Protein AF-A0A1B2YR31-F1 (afdb_monomer)

Foldseek 3Di:
DQLLVQDDLVLCQVLCLVCLVLLCQWDAAPQGDIQHRLDVHSPDHSVNHDSVSSVSLVVVVVVLVCLDVCVVVPDDGGHHDPDPVSVVSCVSSVVVVVSSVCRSVVVD

pLDDT: mean 85.58, std 11.83, range [52.81, 96.81]

Secondary structure (DSSP, 8-state):
-HHHHH--GGGGHHHHHTTHHHHTS-EE-TTB-EE--SSS-TT--GGG--HHHHHHHHHHHHHHHHHHHHTTTT-SS-B--S-HHHHHHHHHHHHHHHHHHHHHHH--

Mean predicted aligned error: 5.58 Å

Solvent-accessible surface area (backbone atoms only — not comparable to full-atom values): 6393 Å² total; per-residue (Å²): 109,73,64,77,76,70,54,54,72,78,76,47,42,67,60,48,62,78,38,30,73,63,39,31,35,72,44,79,34,56,54,69,31,70,44,77,46,80,36,94,40,74,80,62,54,73,89,75,61,53,79,65,48,59,55,51,53,52,51,49,53,52,49,53,51,49,23,54,54,38,65,78,66,79,66,81,90,43,25,54,49,100,39,75,68,36,58,59,66,45,46,68,57,50,52,48,50,50,50,53,49,52,45,60,67,68,81,101

Structure (mmCIF, N/CA/C/O backbone):
data_AF-A0A1B2YR31-F1
#
_entry.id   AF-A0A1B2YR31-F1
#
loop_
_atom_site.group_PDB
_atom_site.id
_atom_site.type_symbol
_atom_site.label_atom_id
_atom_site.label_alt_id
_atom_site.label_comp_id
_atom_site.label_asym_id
_atom_site.label_entity_id
_atom_site.label_seq_id
_atom_site.pdbx_PDB_ins_code
_atom_site.Cartn_x
_atom_site.Cartn_y
_atom_site.Cartn_z
_atom_site.occupancy
_atom_site.B_iso_or_equiv
_atom_site.auth_seq_id
_atom_site.auth_comp_id
_atom_site.auth_asym_id
_atom_site.auth_atom_id
_atom_site.pdbx_PDB_model_num
ATOM 1 N N . M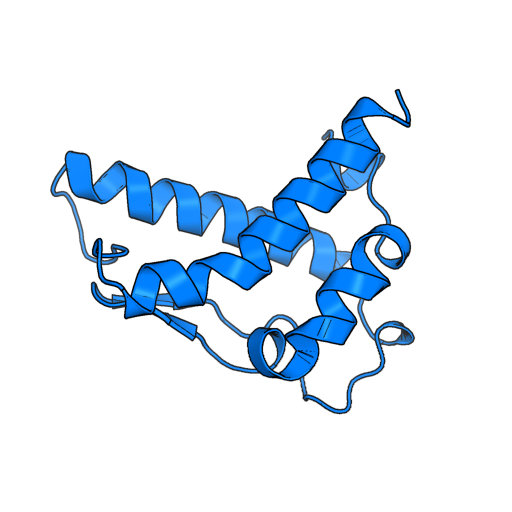ET A 1 1 ? -5.824 18.293 4.730 1.00 59.00 1 MET A N 1
ATOM 2 C CA . MET A 1 1 ? -7.166 18.870 4.675 1.00 59.00 1 MET A CA 1
ATOM 3 C C . MET A 1 1 ? -8.143 17.773 4.297 1.00 59.00 1 MET A C 1
ATOM 5 O O . MET A 1 1 ? -8.337 16.948 5.169 1.00 59.00 1 MET A O 1
ATOM 9 N N . LEU A 1 2 ? -8.550 17.557 3.041 1.00 68.00 2 LEU A N 1
ATOM 10 C CA . LEU A 1 2 ? -9.668 16.637 2.718 1.00 68.00 2 LEU A CA 1
ATOM 11 C C . LEU A 1 2 ? -9.599 15.192 3.272 1.00 68.00 2 LEU A C 1
ATOM 13 O O . LEU A 1 2 ? -10.5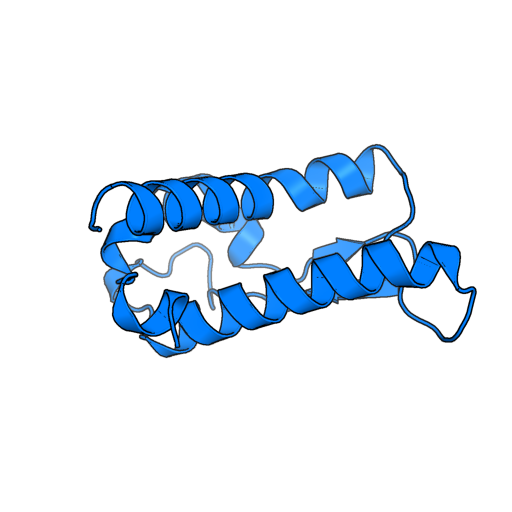56 14.732 3.876 1.00 68.00 2 LEU A O 1
ATOM 17 N N . ILE A 1 3 ? -8.492 14.459 3.101 1.00 75.25 3 ILE A N 1
ATOM 18 C CA . ILE A 1 3 ? -8.455 13.035 3.510 1.00 75.25 3 ILE A CA 1
ATOM 19 C C . ILE A 1 3 ? -8.582 12.872 5.033 1.00 75.25 3 ILE A C 1
ATOM 21 O O . ILE A 1 3 ? -9.371 12.060 5.490 1.00 75.25 3 ILE A O 1
ATOM 25 N N . ASN A 1 4 ? -7.854 13.662 5.826 1.00 77.56 4 ASN A N 1
ATOM 26 C CA . ASN A 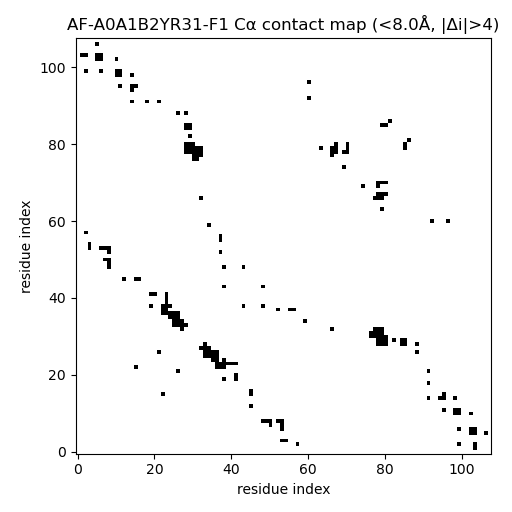1 4 ? -7.863 13.522 7.289 1.00 77.56 4 ASN A CA 1
ATOM 27 C C . ASN A 1 4 ? -9.172 14.017 7.930 1.00 77.56 4 ASN A C 1
ATOM 29 O O . ASN A 1 4 ? -9.448 13.682 9.073 1.00 77.56 4 ASN A O 1
ATOM 33 N N . GLU A 1 5 ? -9.937 14.849 7.222 1.00 79.81 5 GLU A N 1
ATOM 34 C CA . GLU A 1 5 ? -11.212 15.400 7.700 1.00 79.81 5 GLU A CA 1
ATOM 35 C C . GLU A 1 5 ? -12.391 14.461 7.411 1.00 79.81 5 GLU A C 1
ATOM 37 O O . GLU A 1 5 ? -13.341 14.420 8.190 1.00 79.81 5 GLU A O 1
ATOM 42 N N . HIS A 1 6 ? -12.325 13.698 6.315 1.00 83.62 6 HIS A N 1
ATOM 43 C CA . HIS A 1 6 ? -13.443 12.881 5.829 1.00 83.62 6 HIS A CA 1
ATOM 44 C C . HIS A 1 6 ? -13.232 11.371 5.958 1.00 83.62 6 HIS A C 1
ATOM 46 O O . HIS A 1 6 ? -14.202 10.624 5.897 1.00 83.62 6 HIS A O 1
ATOM 52 N N . ILE A 1 7 ? -11.995 10.901 6.126 1.00 89.56 7 ILE A N 1
ATOM 53 C CA . ILE A 1 7 ? -11.691 9.471 6.207 1.00 89.56 7 ILE A CA 1
ATOM 54 C C . ILE A 1 7 ? -11.352 9.104 7.641 1.00 89.56 7 ILE A C 1
ATOM 56 O O . ILE A 1 7 ? -10.425 9.659 8.232 1.00 89.56 7 ILE A O 1
ATOM 60 N N . LYS A 1 8 ? -12.065 8.115 8.176 1.00 88.69 8 LYS A N 1
ATOM 61 C CA . LYS A 1 8 ? -11.703 7.440 9.419 1.00 88.69 8 LYS A CA 1
ATOM 62 C C . LYS A 1 8 ? -11.086 6.088 9.097 1.00 88.69 8 LYS A C 1
ATOM 64 O O . LYS A 1 8 ? -11.307 5.505 8.041 1.00 88.69 8 LYS A O 1
ATOM 69 N N . LEU A 1 9 ? -10.335 5.547 10.047 1.00 88.12 9 LEU A N 1
ATOM 70 C CA . LEU A 1 9 ? -9.666 4.258 9.878 1.00 88.12 9 LEU A CA 1
ATOM 71 C C . LEU A 1 9 ? -10.664 3.127 9.570 1.00 88.12 9 LEU A C 1
ATOM 73 O O . LEU A 1 9 ? -10.390 2.266 8.740 1.00 88.12 9 LEU A O 1
ATOM 77 N N . VAL A 1 10 ? -11.849 3.174 10.189 1.00 88.12 10 VAL A N 1
ATOM 78 C CA . VAL A 1 10 ? -12.934 2.211 9.947 1.00 88.12 10 VAL A CA 1
ATOM 79 C C . VAL A 1 10 ? -13.381 2.176 8.482 1.00 88.12 10 VAL A C 1
ATOM 81 O O . VAL A 1 10 ? -13.801 1.127 8.002 1.00 88.12 10 VAL A O 1
ATOM 84 N N . ASP A 1 11 ? -13.249 3.284 7.748 1.00 90.38 11 ASP A N 1
ATOM 85 C CA . ASP A 1 11 ? -13.641 3.350 6.340 1.00 90.38 11 ASP A CA 1
ATOM 86 C C . ASP A 1 11 ? -12.697 2.569 5.425 1.00 90.38 11 ASP A C 1
ATOM 88 O O . ASP A 1 11 ? -13.128 2.167 4.345 1.00 90.38 11 ASP A O 1
ATOM 92 N N . LEU A 1 12 ? -11.451 2.356 5.864 1.00 91.44 12 LEU A N 1
ATOM 93 C CA .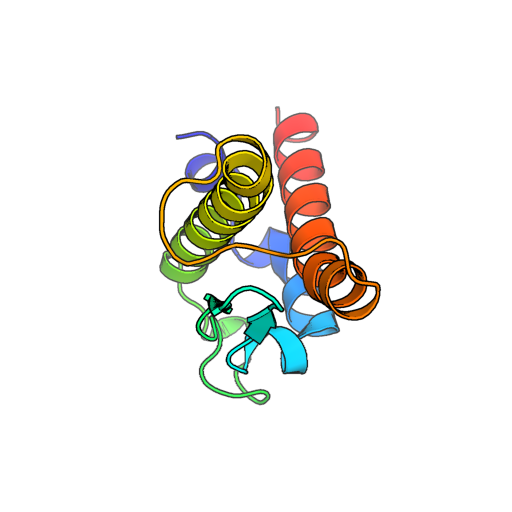 LEU A 1 12 ? -10.391 1.634 5.149 1.00 91.44 12 LEU A CA 1
ATOM 94 C C . LEU A 1 12 ? -10.185 0.211 5.684 1.00 91.44 12 LEU A C 1
ATOM 96 O O . LEU A 1 12 ? -9.256 -0.481 5.266 1.00 91.44 12 LEU A O 1
ATOM 100 N N . LYS A 1 13 ? -11.010 -0.206 6.656 1.00 89.62 13 LYS A N 1
ATOM 101 C CA . LYS A 1 13 ? -10.833 -1.456 7.401 1.00 89.62 13 LYS A CA 1
ATOM 102 C C . LYS A 1 13 ? -10.737 -2.657 6.461 1.00 89.62 13 LYS A C 1
ATOM 104 O O . LYS A 1 13 ? -9.791 -3.429 6.541 1.00 89.62 13 LYS A O 1
ATOM 109 N N . LEU A 1 14 ? -11.681 -2.763 5.531 1.00 90.56 14 LEU A N 1
ATOM 110 C CA . LEU A 1 14 ? -11.793 -3.899 4.622 1.00 90.56 14 LEU A CA 1
ATOM 111 C C . LEU A 1 14 ? -10.575 -4.027 3.695 1.00 90.56 14 LEU A C 1
ATOM 113 O O . LEU A 1 14 ? -10.058 -5.121 3.483 1.00 90.56 14 LEU A O 1
ATOM 117 N N . GLU A 1 15 ? -10.110 -2.913 3.135 1.00 93.25 15 GLU A N 1
ATOM 118 C CA . GLU A 1 15 ? -8.981 -2.871 2.207 1.00 93.25 15 GLU A CA 1
ATOM 119 C C . GLU A 1 15 ? -7.670 -3.224 2.910 1.00 93.25 15 GLU A C 1
ATOM 121 O O . GLU A 1 15 ? -6.836 -3.933 2.344 1.00 93.25 15 GLU A O 1
ATOM 126 N N . LEU A 1 16 ? -7.509 -2.745 4.144 1.00 91.75 16 LEU A N 1
ATOM 127 C CA . LEU A 1 16 ? -6.364 -3.038 4.995 1.00 91.75 16 LEU A CA 1
ATOM 128 C C . LEU A 1 16 ? -6.348 -4.514 5.425 1.00 91.75 16 LEU A C 1
ATOM 130 O O . LEU A 1 16 ? -5.321 -5.167 5.263 1.00 91.75 16 LEU A O 1
ATOM 134 N N . GLU A 1 17 ? -7.480 -5.059 5.883 1.00 89.31 17 GLU A N 1
ATOM 135 C CA . GLU A 1 17 ? -7.614 -6.463 6.305 1.00 89.31 17 GLU A CA 1
ATOM 136 C C . GLU A 1 17 ? -7.340 -7.434 5.154 1.00 89.31 17 GLU A C 1
ATOM 138 O O . GLU A 1 17 ? -6.519 -8.345 5.283 1.00 89.31 17 GLU A O 1
ATOM 143 N N . ASN A 1 18 ? -7.952 -7.200 3.992 1.00 91.25 18 ASN A N 1
ATOM 144 C CA . ASN A 1 18 ? -7.792 -8.067 2.823 1.00 91.25 18 ASN A CA 1
ATOM 145 C C . ASN A 1 18 ? -6.365 -8.077 2.250 1.00 91.25 18 ASN A C 1
ATOM 147 O O . ASN A 1 18 ? -6.041 -8.942 1.441 1.00 91.25 18 ASN A O 1
ATOM 151 N N . ASN A 1 19 ? -5.519 -7.122 2.645 1.00 92.00 19 ASN A N 1
ATOM 152 C CA . ASN A 1 19 ? -4.144 -6.987 2.167 1.00 92.00 19 ASN A CA 1
ATOM 153 C C . ASN A 1 19 ? -3.141 -6.914 3.330 1.00 92.00 19 ASN A C 1
ATOM 155 O O . ASN A 1 19 ? -2.086 -6.291 3.204 1.00 92.00 19 ASN A O 1
ATOM 159 N N . THR A 1 20 ? -3.457 -7.552 4.459 1.00 89.50 20 THR A N 1
ATOM 160 C CA . THR A 1 20 ? -2.646 -7.488 5.685 1.00 89.50 20 THR A CA 1
ATOM 161 C C . THR A 1 20 ? -1.184 -7.873 5.429 1.00 89.50 20 THR A C 1
ATOM 163 O O . THR A 1 20 ? -0.281 -7.101 5.741 1.00 89.50 20 THR A O 1
ATOM 166 N N . ASP A 1 21 ? -0.932 -8.996 4.750 1.00 90.12 21 ASP A N 1
ATOM 167 C CA . ASP A 1 21 ? 0.430 -9.450 4.423 1.00 90.12 21 ASP A CA 1
ATOM 168 C C . ASP A 1 21 ? 1.231 -8.431 3.601 1.00 90.12 21 ASP A C 1
ATOM 170 O O . ASP A 1 21 ? 2.453 -8.339 3.725 1.00 90.12 21 ASP A O 1
ATOM 174 N N . TYR A 1 22 ? 0.555 -7.655 2.751 1.00 93.56 22 TYR A N 1
ATOM 175 C CA . TYR A 1 22 ? 1.187 -6.599 1.968 1.00 93.56 22 TYR A CA 1
ATOM 176 C C . TYR A 1 22 ? 1.553 -5.399 2.850 1.00 93.56 22 TYR A C 1
ATOM 178 O O . TYR A 1 22 ? 2.653 -4.866 2.736 1.00 93.56 22 TYR A O 1
ATOM 186 N N . PHE A 1 23 ? 0.654 -4.985 3.742 1.00 92.94 23 PHE A N 1
ATOM 187 C CA . PHE A 1 23 ? 0.840 -3.808 4.594 1.00 92.94 23 PHE A CA 1
ATOM 188 C C . PHE A 1 23 ? 1.723 -4.051 5.829 1.00 92.94 23 PHE A C 1
ATOM 190 O O . PHE A 1 23 ? 2.165 -3.077 6.449 1.00 92.94 23 PHE A O 1
ATOM 197 N N . SER A 1 24 ? 2.017 -5.314 6.148 1.00 91.62 24 SER A N 1
ATOM 198 C CA . SER A 1 24 ? 2.893 -5.729 7.253 1.00 91.62 24 SER A CA 1
ATOM 199 C C . SER A 1 24 ? 4.342 -6.014 6.842 1.00 91.62 24 SER A C 1
ATOM 201 O O . SER A 1 24 ? 5.127 -6.483 7.662 1.00 91.62 24 SER A O 1
ATOM 203 N N . ARG A 1 25 ? 4.734 -5.745 5.589 1.00 92.62 25 ARG A N 1
ATOM 204 C CA . ARG A 1 25 ? 6.118 -5.933 5.120 1.00 92.62 25 ARG A CA 1
ATOM 205 C C . ARG A 1 25 ? 6.639 -4.725 4.354 1.00 92.62 25 ARG A C 1
ATOM 207 O O . ARG A 1 25 ? 5.866 -3.971 3.768 1.00 92.62 25 ARG A O 1
ATOM 214 N N . THR A 1 26 ? 7.959 -4.578 4.311 1.00 95.31 26 THR A N 1
ATOM 215 C CA . THR A 1 26 ? 8.608 -3.615 3.416 1.00 95.31 26 THR A CA 1
ATOM 216 C C . THR A 1 26 ? 8.373 -4.034 1.967 1.00 95.31 26 THR A C 1
ATOM 218 O O . THR A 1 26 ? 8.578 -5.194 1.599 1.00 95.31 26 THR A O 1
ATOM 221 N N . ILE A 1 27 ? 7.940 -3.087 1.141 1.00 96.19 27 ILE A N 1
ATOM 222 C CA . ILE A 1 27 ? 7.719 -3.296 -0.289 1.00 96.19 27 ILE A CA 1
ATOM 223 C C . ILE A 1 27 ? 8.846 -2.627 -1.058 1.00 96.19 27 ILE A C 1
ATOM 225 O O . ILE A 1 27 ? 9.081 -1.432 -0.892 1.00 96.19 27 ILE A O 1
ATOM 229 N N . GLU A 1 28 ? 9.515 -3.390 -1.915 1.00 95.81 28 GLU A N 1
ATOM 230 C CA . GLU A 1 28 ? 10.607 -2.910 -2.756 1.00 95.81 28 GLU A CA 1
ATOM 231 C C . GLU A 1 28 ? 10.225 -2.993 -4.237 1.00 95.81 28 GLU A C 1
ATOM 233 O O . GLU A 1 28 ? 10.033 -4.078 -4.805 1.00 95.81 28 GLU A O 1
ATOM 238 N N . PHE A 1 29 ? 10.124 -1.819 -4.854 1.00 95.00 29 PHE A N 1
ATOM 239 C CA . PHE A 1 29 ? 9.840 -1.665 -6.271 1.00 95.00 29 PHE A CA 1
ATOM 240 C C . PHE A 1 29 ? 11.130 -1.691 -7.084 1.00 95.00 29 PHE A C 1
ATOM 242 O O . PHE A 1 29 ? 12.188 -1.225 -6.650 1.00 95.00 29 PHE A O 1
ATOM 249 N N . ASP A 1 30 ? 11.023 -2.175 -8.317 1.00 91.94 30 ASP A N 1
ATOM 250 C CA . ASP A 1 30 ? 12.125 -2.071 -9.267 1.00 91.94 30 ASP A CA 1
ATOM 251 C C . ASP A 1 30 ? 12.397 -0.582 -9.543 1.00 91.94 30 ASP A C 1
ATOM 253 O O . ASP A 1 30 ? 11.464 0.167 -9.839 1.00 91.94 30 ASP A O 1
ATOM 257 N N . GLY A 1 31 ? 13.658 -0.153 -9.432 1.00 88.25 31 GLY A N 1
ATOM 258 C CA . GLY A 1 31 ? 14.044 1.268 -9.443 1.00 88.25 31 GLY A CA 1
ATOM 259 C C . GLY A 1 31 ? 14.382 1.845 -8.060 1.00 88.25 31 GLY A C 1
ATOM 260 O O . GLY A 1 31 ? 14.696 3.033 -7.959 1.00 88.25 31 GLY A O 1
ATOM 261 N N . GLY A 1 32 ? 14.368 1.013 -7.009 1.00 89.88 32 GLY A N 1
ATOM 262 C CA . GLY A 1 32 ? 14.933 1.320 -5.688 1.00 89.88 32 GLY A CA 1
ATOM 263 C C . GLY A 1 32 ? 14.003 2.092 -4.749 1.00 89.88 32 GLY A C 1
ATOM 264 O O . GLY A 1 32 ? 14.409 2.457 -3.641 1.00 89.88 32 GLY A O 1
ATOM 265 N N . PHE A 1 33 ? 12.764 2.358 -5.173 1.00 92.81 33 PHE A N 1
ATOM 266 C CA . PHE A 1 33 ? 11.732 2.923 -4.311 1.00 92.81 33 PHE A CA 1
ATOM 267 C C . PHE A 1 33 ? 11.215 1.870 -3.325 1.00 92.81 33 PHE A C 1
ATOM 269 O O . PHE A 1 33 ? 10.869 0.755 -3.715 1.00 92.81 33 PHE A O 1
ATOM 276 N N . THR A 1 34 ? 11.143 2.238 -2.047 1.00 94.88 34 THR A N 1
ATOM 277 C CA . THR A 1 34 ? 10.680 1.358 -0.973 1.00 94.88 34 THR A CA 1
ATOM 278 C C . THR A 1 34 ? 9.541 2.001 -0.196 1.00 94.88 34 THR A C 1
ATOM 280 O O . THR A 1 34 ? 9.510 3.220 -0.014 1.00 94.88 34 THR A O 1
ATOM 283 N N . ILE A 1 35 ? 8.610 1.173 0.272 1.00 95.06 35 ILE A N 1
ATOM 284 C CA . ILE A 1 35 ? 7.548 1.565 1.199 1.00 95.06 35 ILE A CA 1
ATOM 285 C C . ILE A 1 35 ? 7.721 0.758 2.478 1.00 95.06 35 ILE A C 1
ATOM 287 O O . ILE A 1 35 ? 7.753 -0.472 2.436 1.00 95.06 35 ILE A O 1
ATOM 291 N N . GLU A 1 36 ? 7.812 1.459 3.603 1.00 93.50 36 GLU A N 1
ATOM 292 C CA . GLU A 1 36 ? 7.864 0.831 4.920 1.00 93.50 36 GLU A CA 1
ATOM 293 C C . GLU A 1 36 ? 6.492 0.269 5.325 1.00 93.50 36 GLU A C 1
ATOM 295 O O . GLU A 1 36 ? 5.455 0.830 4.940 1.00 93.50 36 GLU A O 1
ATOM 300 N N . PRO A 1 37 ? 6.465 -0.820 6.110 1.00 91.88 37 PRO A N 1
ATOM 301 C CA . PRO A 1 37 ? 5.223 -1.409 6.584 1.00 91.88 37 PRO A CA 1
ATOM 302 C C . PRO A 1 37 ? 4.419 -0.401 7.411 1.00 91.88 37 PRO A C 1
ATOM 304 O O . PRO A 1 37 ? 4.955 0.318 8.257 1.00 91.88 37 PRO A O 1
ATOM 307 N N . ILE A 1 38 ? 3.107 -0.361 7.177 1.00 89.00 38 ILE A N 1
ATOM 308 C CA . ILE A 1 38 ? 2.176 0.475 7.954 1.00 89.00 38 ILE A CA 1
ATOM 309 C C . ILE A 1 38 ? 1.574 -0.288 9.141 1.00 89.00 38 ILE A C 1
ATOM 311 O O . ILE A 1 38 ? 1.024 0.330 10.053 1.00 89.00 38 ILE A O 1
ATOM 315 N N . MET A 1 39 ? 1.686 -1.619 9.135 1.00 86.56 39 MET A N 1
ATOM 316 C CA . MET A 1 39 ? 1.280 -2.513 10.216 1.00 86.56 39 MET A CA 1
ATOM 317 C C . MET A 1 39 ? 2.516 -3.204 10.792 1.00 86.56 39 MET A C 1
ATOM 319 O O . MET A 1 39 ? 3.415 -3.582 10.048 1.00 86.56 39 MET A O 1
ATOM 323 N N . LYS A 1 40 ? 2.582 -3.357 12.119 1.00 74.81 40 LYS A N 1
ATOM 324 C CA . LYS A 1 40 ? 3.764 -3.936 12.780 1.00 74.81 40 LYS A CA 1
ATOM 325 C C . LYS A 1 40 ? 3.917 -5.437 12.539 1.00 74.81 40 LYS A C 1
ATOM 327 O O . LYS A 1 40 ? 5.042 -5.893 12.424 1.00 74.81 40 LYS A O 1
ATOM 332 N N . ASP A 1 41 ? 2.805 -6.160 12.459 1.00 66.81 41 ASP A N 1
ATOM 333 C CA . ASP A 1 41 ? 2.757 -7.606 12.228 1.00 66.81 41 ASP A CA 1
ATOM 334 C C . ASP A 1 41 ? 1.474 -7.981 11.481 1.00 66.81 41 ASP A C 1
ATOM 336 O O . ASP A 1 41 ? 0.460 -7.291 11.605 1.00 66.81 41 ASP A O 1
ATOM 340 N N . SER A 1 42 ? 1.470 -9.110 10.766 1.00 62.09 42 SER A N 1
ATOM 341 C CA . SER A 1 42 ? 0.268 -9.662 10.108 1.00 62.09 42 SER A CA 1
ATOM 342 C C . SER A 1 42 ? -0.842 -10.092 11.081 1.00 62.09 42 SER A C 1
ATOM 344 O O . SER A 1 42 ? -1.952 -10.405 10.667 1.00 62.09 42 SER A O 1
ATOM 346 N N . ILE A 1 43 ? -0.546 -10.085 12.383 1.00 58.78 43 ILE A N 1
ATOM 347 C CA . ILE A 1 43 ? -1.459 -10.439 13.480 1.00 58.78 43 ILE A CA 1
ATOM 348 C C . ILE A 1 43 ? -2.102 -9.179 14.100 1.00 58.78 43 ILE A C 1
ATOM 350 O O . ILE A 1 43 ? -3.011 -9.270 14.923 1.00 58.78 43 ILE A O 1
ATOM 354 N N . THR A 1 44 ? -1.639 -7.984 13.720 1.00 61.88 44 THR A N 1
ATOM 355 C CA . THR A 1 44 ? -2.122 -6.716 14.281 1.00 61.88 44 THR A CA 1
ATOM 356 C C . THR A 1 44 ? -3.573 -6.495 13.854 1.00 61.88 44 THR A C 1
ATOM 358 O O . THR A 1 44 ? -3.838 -6.217 12.687 1.00 61.88 44 THR A O 1
ATOM 361 N N . SER A 1 45 ? -4.522 -6.602 14.791 1.00 65.38 45 SER A N 1
ATOM 362 C CA . SER A 1 45 ? -5.910 -6.211 14.522 1.00 65.38 45 SER A CA 1
ATOM 363 C C . SER A 1 45 ? -5.958 -4.736 14.120 1.00 65.38 45 SER A C 1
ATOM 365 O O . SER A 1 45 ? -5.261 -3.907 14.711 1.00 65.38 45 SER A O 1
ATOM 367 N N . ILE A 1 46 ? -6.820 -4.381 13.163 1.00 67.25 46 ILE A N 1
ATOM 368 C CA . ILE A 1 46 ? -7.049 -2.987 12.754 1.00 67.25 46 ILE A CA 1
ATOM 369 C C . ILE A 1 46 ? -7.440 -2.095 13.936 1.00 67.25 46 ILE A C 1
ATOM 371 O O . ILE A 1 46 ? -7.144 -0.903 13.926 1.00 67.25 46 ILE A O 1
ATOM 375 N N . GLU A 1 47 ? -8.019 -2.662 14.995 1.00 71.38 47 GLU A N 1
ATOM 376 C CA . GLU A 1 47 ? -8.310 -1.943 16.241 1.00 71.38 47 GLU A CA 1
ATOM 377 C C . GLU A 1 47 ? -7.060 -1.375 16.940 1.00 71.38 47 GLU A C 1
ATOM 379 O O . GLU A 1 47 ? -7.179 -0.488 17.781 1.00 71.38 47 GLU A O 1
ATOM 384 N N . GLN A 1 48 ? -5.864 -1.861 16.598 1.00 75.12 48 GLN A N 1
ATOM 385 C CA . GLN A 1 48 ? -4.588 -1.384 17.135 1.00 75.12 48 GLN A CA 1
ATOM 386 C C . GLN A 1 48 ? -3.932 -0.309 16.255 1.00 75.12 48 GLN A C 1
ATOM 388 O O . GLN A 1 48 ? -2.912 0.268 16.645 1.00 75.12 48 GLN A O 1
ATOM 393 N N . LEU A 1 49 ? -4.489 -0.029 15.071 1.00 81.44 49 LEU A N 1
ATOM 394 C CA . LEU A 1 49 ? -3.994 1.030 14.199 1.00 81.44 49 LEU A CA 1
ATOM 395 C C . LEU A 1 49 ? -4.440 2.394 14.728 1.00 81.44 49 LEU A C 1
ATOM 397 O O . LEU A 1 49 ? -5.531 2.573 15.266 1.00 81.44 49 LEU A O 1
ATOM 401 N N . THR A 1 50 ? -3.562 3.377 14.574 1.00 82.94 50 THR A N 1
ATOM 402 C CA . THR A 1 50 ? -3.786 4.734 15.088 1.00 82.94 50 THR A CA 1
ATOM 403 C C . THR A 1 50 ? -4.182 5.664 13.949 1.00 82.94 50 THR A C 1
ATOM 405 O O . THR A 1 50 ? -3.968 5.353 12.780 1.00 82.94 50 THR A O 1
ATOM 408 N N . GLU A 1 51 ? -4.697 6.855 14.255 1.00 79.44 51 GLU A N 1
ATOM 409 C CA . GLU A 1 51 ? -4.975 7.864 13.218 1.00 79.44 51 GLU A CA 1
ATOM 410 C C . GLU A 1 51 ? -3.720 8.247 12.408 1.00 79.44 51 GLU A C 1
ATOM 412 O O . GLU A 1 51 ? -3.822 8.629 11.239 1.00 79.44 51 GLU A O 1
ATOM 417 N N . ASN A 1 52 ? -2.519 8.052 12.971 1.00 84.94 52 ASN A N 1
AT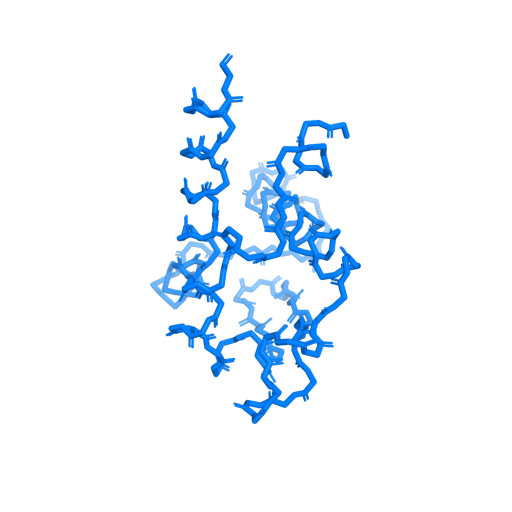OM 418 C CA . ASN A 1 52 ? -1.261 8.214 12.237 1.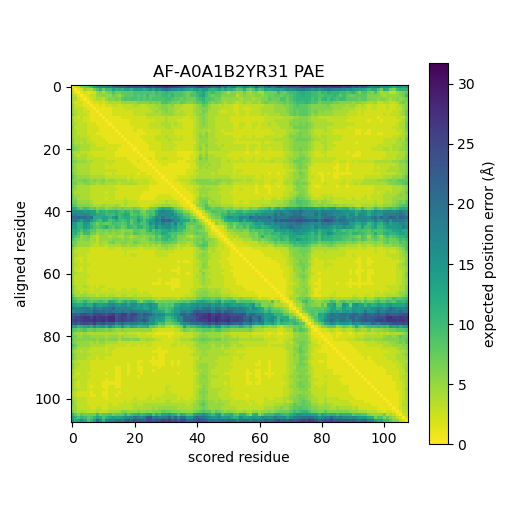00 84.94 52 ASN A CA 1
ATOM 419 C C . ASN A 1 52 ? -1.152 7.268 11.030 1.00 84.94 52 ASN A C 1
ATOM 421 O O . ASN A 1 52 ? -0.494 7.619 10.056 1.00 84.94 52 ASN A O 1
ATOM 425 N N . THR A 1 53 ? -1.834 6.121 11.035 1.00 88.94 53 THR A N 1
ATOM 426 C CA . THR A 1 53 ? -1.870 5.201 9.893 1.00 88.94 53 THR A CA 1
ATOM 427 C C . THR A 1 53 ? -2.479 5.865 8.655 1.00 88.94 53 THR A C 1
ATOM 429 O O . THR A 1 53 ? -1.959 5.699 7.555 1.00 88.94 53 THR A O 1
ATOM 432 N N . ILE A 1 54 ? -3.518 6.694 8.814 1.00 89.69 54 ILE A N 1
ATOM 433 C CA . ILE A 1 54 ? -4.127 7.440 7.697 1.00 89.69 54 ILE A CA 1
ATOM 434 C C . ILE A 1 54 ? -3.120 8.435 7.112 1.00 89.69 54 ILE A C 1
ATOM 436 O O . ILE A 1 54 ? -2.997 8.570 5.891 1.00 89.69 54 ILE A O 1
ATOM 440 N N . LYS A 1 55 ? -2.350 9.100 7.982 1.00 89.81 55 LYS A N 1
ATOM 441 C CA . LYS A 1 55 ? -1.277 10.006 7.566 1.00 89.81 55 LYS A CA 1
ATOM 442 C C . LYS A 1 55 ? -0.210 9.259 6.758 1.00 89.81 55 LYS A C 1
ATOM 444 O O . LYS A 1 55 ? 0.125 9.720 5.669 1.00 89.81 55 LYS A O 1
ATOM 449 N N . SER A 1 56 ? 0.247 8.099 7.229 1.00 91.62 56 SER A N 1
ATOM 450 C CA . SER A 1 56 ? 1.225 7.269 6.514 1.00 91.62 56 SER A CA 1
ATOM 451 C C . SER A 1 56 ? 0.703 6.778 5.163 1.00 91.62 56 SER A C 1
ATOM 453 O O . SER A 1 56 ? 1.408 6.888 4.165 1.00 91.62 56 SER A O 1
ATOM 455 N N . ILE A 1 57 ? -0.552 6.316 5.085 1.00 93.19 57 ILE A N 1
ATOM 456 C CA . ILE A 1 57 ? -1.182 5.904 3.817 1.00 93.19 57 ILE A CA 1
ATOM 457 C C . ILE A 1 57 ? -1.166 7.058 2.812 1.00 93.19 57 ILE A C 1
ATOM 459 O O . ILE A 1 57 ? -0.772 6.882 1.659 1.00 93.19 57 ILE A O 1
ATOM 463 N N . LYS A 1 58 ? -1.555 8.259 3.249 1.00 92.31 58 LYS A N 1
ATOM 464 C CA . LYS A 1 58 ? -1.553 9.454 2.404 1.00 92.31 58 LYS A CA 1
ATOM 465 C C . LYS A 1 58 ? -0.145 9.812 1.923 1.00 92.31 58 LYS A C 1
ATOM 467 O O . LYS A 1 58 ? 0.030 10.133 0.749 1.00 92.31 58 LYS A O 1
ATOM 472 N N . GLU A 1 59 ? 0.840 9.797 2.816 1.00 92.94 59 GLU A N 1
ATOM 473 C CA . GLU A 1 59 ? 2.238 10.075 2.471 1.00 92.94 59 GLU A CA 1
ATOM 474 C C . GLU A 1 59 ? 2.761 9.058 1.452 1.00 92.94 59 GLU A C 1
ATOM 476 O O . GLU A 1 59 ? 3.323 9.450 0.432 1.00 92.94 59 GLU A O 1
ATOM 481 N N . ASN A 1 60 ? 2.465 7.773 1.648 1.00 94.88 60 ASN A N 1
ATOM 482 C CA . ASN A 1 60 ? 2.844 6.712 0.721 1.00 94.88 60 ASN A CA 1
ATOM 483 C C . ASN A 1 60 ? 2.188 6.878 -0.655 1.00 94.88 60 ASN A C 1
ATOM 485 O O . ASN A 1 60 ? 2.878 6.757 -1.660 1.00 94.88 60 ASN A O 1
ATOM 489 N N . ILE A 1 61 ? 0.904 7.243 -0.729 1.00 94.44 61 ILE A N 1
ATOM 490 C CA . ILE A 1 61 ? 0.220 7.560 -1.998 1.00 94.44 61 ILE A CA 1
ATOM 491 C C . ILE A 1 61 ? 0.927 8.704 -2.741 1.00 94.44 61 ILE A C 1
ATOM 493 O O . ILE A 1 61 ? 1.147 8.627 -3.952 1.00 94.44 61 ILE A O 1
ATOM 497 N N . VAL A 1 62 ? 1.291 9.775 -2.027 1.00 93.12 62 VAL A N 1
ATOM 498 C CA . VAL A 1 62 ? 2.010 10.914 -2.618 1.00 93.12 62 VAL A CA 1
ATOM 499 C C . VAL A 1 62 ? 3.392 10.485 -3.103 1.00 93.12 62 VAL A C 1
ATOM 501 O O . VAL A 1 62 ? 3.782 10.845 -4.214 1.00 93.12 62 VAL A O 1
ATOM 504 N N . ASN A 1 63 ? 4.106 9.687 -2.311 1.00 93.00 63 ASN A N 1
ATOM 505 C CA . ASN A 1 63 ? 5.423 9.173 -2.665 1.00 93.00 63 ASN A CA 1
ATOM 506 C C . ASN A 1 63 ? 5.354 8.252 -3.889 1.00 93.00 63 ASN A C 1
ATOM 508 O O . ASN A 1 63 ? 6.123 8.455 -4.819 1.00 93.00 63 ASN A O 1
ATOM 512 N N . ILE A 1 64 ? 4.384 7.332 -3.956 1.00 93.88 64 ILE A N 1
ATOM 513 C CA . ILE A 1 64 ? 4.125 6.485 -5.132 1.00 93.88 64 ILE A CA 1
ATOM 514 C C . ILE A 1 64 ? 3.912 7.353 -6.376 1.00 93.88 64 ILE A C 1
ATOM 516 O O . ILE A 1 64 ? 4.572 7.150 -7.394 1.00 93.88 64 ILE A O 1
ATOM 520 N N . ARG A 1 65 ? 3.030 8.360 -6.298 1.00 92.44 65 ARG A N 1
ATOM 521 C CA . ARG A 1 65 ? 2.779 9.287 -7.413 1.00 92.44 65 ARG A CA 1
ATOM 522 C C . ARG A 1 65 ? 4.063 9.992 -7.847 1.00 92.44 65 ARG A C 1
ATOM 524 O O . ARG A 1 65 ? 4.326 10.079 -9.042 1.00 92.44 65 ARG A O 1
ATOM 531 N N . ASN A 1 66 ? 4.842 10.512 -6.902 1.00 90.62 66 ASN A N 1
ATOM 532 C CA . ASN A 1 66 ? 6.089 11.214 -7.206 1.00 90.62 66 ASN A CA 1
ATOM 533 C C . ASN A 1 66 ? 7.088 10.277 -7.886 1.00 90.62 66 ASN A C 1
ATOM 535 O O . ASN A 1 66 ? 7.610 10.622 -8.940 1.00 90.62 66 ASN A O 1
ATOM 539 N N . SER A 1 67 ? 7.268 9.066 -7.361 1.00 89.81 67 SER A N 1
ATOM 540 C CA . SER A 1 67 ? 8.150 8.050 -7.941 1.00 89.81 67 SER A CA 1
ATOM 541 C C . SER A 1 67 ? 7.736 7.638 -9.356 1.00 89.81 67 SER A C 1
ATOM 543 O O . SER A 1 67 ? 8.608 7.331 -10.163 1.00 89.81 67 SER A O 1
ATOM 545 N N . LEU A 1 68 ? 6.435 7.672 -9.678 1.00 88.69 68 LEU A N 1
ATOM 546 C CA . LEU A 1 68 ? 5.903 7.432 -11.028 1.00 88.69 68 LEU A CA 1
ATOM 547 C C . LEU A 1 68 ? 6.084 8.636 -11.972 1.00 88.69 68 LEU A C 1
ATOM 549 O O . LEU A 1 68 ? 6.390 8.469 -13.152 1.00 88.69 68 LEU A O 1
ATOM 553 N N . VAL A 1 69 ? 5.897 9.862 -11.475 1.00 83.62 69 VAL A N 1
ATOM 554 C CA . VAL A 1 69 ? 6.074 11.092 -12.268 1.00 83.62 69 VAL A CA 1
ATOM 555 C C . VAL A 1 69 ? 7.552 11.331 -12.575 1.00 83.62 69 VAL A C 1
ATOM 557 O O . VAL A 1 69 ? 7.891 11.671 -13.705 1.00 83.62 69 VAL A O 1
ATOM 560 N N . HIS A 1 70 ? 8.438 11.089 -11.609 1.00 74.94 70 HIS A N 1
ATOM 561 C CA . HIS A 1 70 ? 9.870 11.364 -11.725 1.00 74.94 70 HIS A CA 1
ATOM 562 C C . HIS A 1 70 ? 10.598 10.427 -12.705 1.00 74.94 70 HIS A C 1
ATOM 564 O O . HIS A 1 70 ? 11.654 10.810 -13.211 1.00 74.9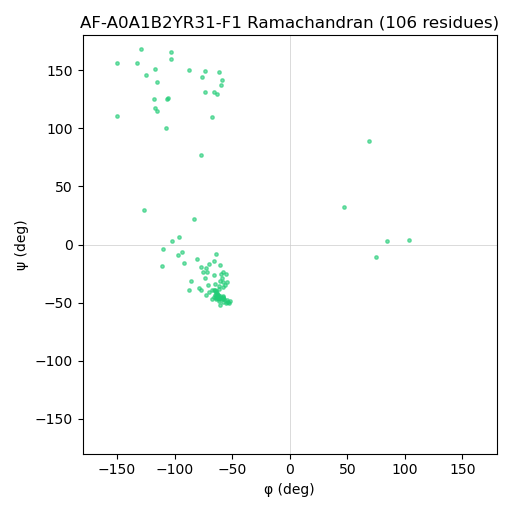4 70 HIS A O 1
ATOM 570 N N . LEU A 1 71 ? 10.022 9.273 -13.091 1.00 62.69 71 LEU A N 1
ATOM 571 C CA . LEU A 1 71 ? 10.519 8.509 -14.256 1.00 62.69 71 LEU A CA 1
ATOM 572 C C . LEU A 1 71 ? 10.584 9.354 -15.521 1.00 62.69 71 LEU A C 1
ATOM 574 O O . LEU A 1 71 ? 11.440 9.130 -16.372 1.00 62.69 71 LEU A O 1
ATOM 578 N N . ARG A 1 72 ? 9.672 10.320 -15.653 1.00 60.97 72 ARG A N 1
ATOM 579 C CA . ARG A 1 72 ? 9.596 11.190 -16.826 1.00 60.97 72 ARG A CA 1
ATOM 580 C C . ARG A 1 72 ? 10.666 12.279 -16.810 1.00 60.97 72 ARG A C 1
ATOM 582 O O . ARG A 1 72 ? 10.960 12.834 -17.860 1.00 60.97 72 ARG A O 1
ATOM 589 N N . GLU A 1 73 ? 11.249 12.573 -15.648 1.00 62.53 73 GLU A N 1
ATOM 590 C CA . GLU A 1 73 ? 12.155 13.711 -15.452 1.00 62.53 73 GLU A CA 1
ATOM 591 C C . GLU A 1 73 ? 13.625 13.300 -15.234 1.00 62.53 73 GLU A C 1
ATOM 593 O O . GLU A 1 73 ? 14.486 14.175 -15.182 1.00 62.53 73 GLU A O 1
ATOM 598 N N . TYR A 1 74 ? 13.931 11.993 -15.169 1.00 56.72 74 TYR A N 1
ATOM 599 C CA . TYR A 1 74 ? 15.288 11.410 -15.101 1.00 56.72 74 TYR A CA 1
ATOM 600 C C . TYR A 1 74 ? 16.227 12.073 -14.069 1.00 56.72 74 TYR A C 1
ATOM 602 O O . TYR A 1 74 ? 17.442 12.135 -14.261 1.00 56.72 74 TYR A O 1
ATOM 610 N N . ARG A 1 75 ? 15.682 12.571 -12.950 1.00 54.56 75 ARG A N 1
ATOM 611 C CA . ARG A 1 75 ? 16.468 13.110 -11.833 1.00 54.56 75 ARG A CA 1
ATOM 612 C C . ARG A 1 75 ? 16.253 12.279 -10.569 1.00 54.56 75 ARG A C 1
ATOM 614 O O . ARG A 1 75 ? 15.158 12.224 -10.028 1.00 54.56 75 ARG A O 1
ATOM 621 N N . GLU A 1 76 ? 17.354 11.679 -10.122 1.00 55.59 76 GLU A N 1
ATOM 622 C CA . GLU A 1 76 ? 17.655 11.292 -8.738 1.00 55.59 76 GLU A CA 1
ATOM 623 C C . GLU A 1 76 ? 16.836 10.140 -8.099 1.00 55.59 76 GLU A C 1
ATOM 625 O O . GLU A 1 76 ? 15.870 10.299 -7.364 1.00 55.59 76 GLU A O 1
ATOM 630 N N . ASN A 1 77 ? 17.382 8.939 -8.311 1.00 64.06 77 ASN A N 1
ATOM 631 C CA . ASN A 1 77 ? 17.674 7.883 -7.330 1.00 64.06 77 ASN A CA 1
ATOM 632 C C . ASN A 1 77 ? 16.606 6.986 -6.693 1.00 64.06 77 ASN A C 1
ATOM 634 O O . ASN A 1 77 ? 17.033 5.969 -6.154 1.00 64.06 77 ASN A O 1
ATOM 638 N N . LYS A 1 78 ? 15.292 7.204 -6.800 1.00 78.62 78 LYS A N 1
ATOM 639 C CA . LYS A 1 78 ? 14.307 6.147 -6.460 1.00 78.62 78 LYS A CA 1
ATOM 640 C C . LYS A 1 78 ? 13.034 6.282 -7.290 1.00 78.62 78 LYS A C 1
ATOM 642 O O . LYS A 1 78 ? 12.270 7.220 -7.090 1.00 78.62 78 LYS A O 1
ATOM 647 N N . VAL A 1 79 ? 12.799 5.342 -8.202 1.00 88.38 79 VAL A N 1
ATOM 648 C CA . VAL A 1 79 ? 11.623 5.328 -9.089 1.00 88.38 79 VAL A CA 1
ATOM 649 C C . VAL A 1 79 ? 10.902 3.983 -9.054 1.00 88.38 79 VAL A C 1
ATOM 651 O O . VAL A 1 79 ? 11.431 3.010 -8.525 1.00 88.38 79 VAL A O 1
ATOM 654 N N . ILE A 1 80 ? 9.695 3.936 -9.624 1.00 90.38 80 ILE A N 1
ATOM 655 C CA . ILE A 1 80 ? 8.932 2.700 -9.850 1.00 90.38 80 ILE A CA 1
ATOM 656 C C . ILE A 1 80 ? 8.942 2.389 -11.351 1.00 90.38 80 ILE A C 1
ATOM 658 O O . ILE A 1 80 ? 8.198 2.992 -12.118 1.00 90.38 80 ILE A O 1
ATOM 662 N N . LEU A 1 81 ? 9.791 1.465 -11.797 1.00 89.31 81 LEU A N 1
ATOM 663 C CA . LEU A 1 81 ? 9.843 1.060 -13.208 1.00 89.31 81 LEU A CA 1
ATOM 664 C C . LEU A 1 81 ? 8.505 0.441 -13.673 1.00 89.31 81 LEU A C 1
ATOM 666 O O . LEU A 1 81 ? 7.835 -0.205 -12.866 1.00 89.31 81 LEU A O 1
ATOM 670 N N . PRO A 1 82 ? 8.115 0.587 -14.952 1.00 88.38 82 PRO A N 1
ATOM 671 C CA . PRO A 1 82 ? 6.900 -0.023 -15.493 1.00 88.38 82 PRO A CA 1
ATOM 672 C C . PRO A 1 82 ? 7.130 -1.520 -15.759 1.00 88.38 82 PRO A C 1
ATOM 674 O O . PRO A 1 82 ? 7.396 -1.931 -16.888 1.00 88.38 82 PRO A O 1
ATOM 677 N N . THR A 1 83 ? 7.109 -2.324 -14.696 1.00 92.94 83 THR A N 1
ATOM 678 C CA . THR A 1 83 ? 7.254 -3.786 -14.741 1.00 92.94 83 THR A CA 1
ATOM 679 C C . THR A 1 83 ? 5.979 -4.450 -14.233 1.00 92.94 83 THR A C 1
ATOM 681 O O . THR A 1 83 ? 5.323 -3.919 -13.339 1.00 92.94 83 THR A O 1
ATOM 684 N N . ASP A 1 84 ? 5.674 -5.657 -14.718 1.00 95.81 84 ASP A N 1
ATOM 685 C CA . ASP A 1 84 ? 4.509 -6.426 -14.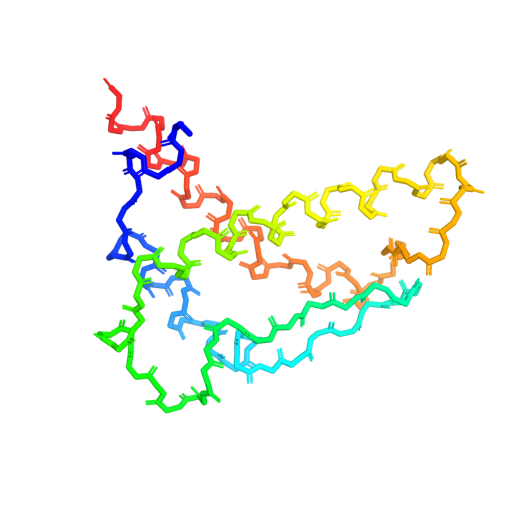248 1.00 95.81 84 ASP A CA 1
ATOM 686 C C . ASP A 1 84 ? 4.538 -6.639 -12.726 1.00 95.81 84 ASP A C 1
ATOM 688 O O . ASP A 1 84 ? 3.507 -6.633 -12.052 1.00 95.81 84 ASP A O 1
ATOM 692 N N . LYS A 1 85 ? 5.736 -6.812 -12.149 1.00 96.25 85 LYS A N 1
ATOM 693 C CA . LYS A 1 85 ? 5.925 -6.899 -10.696 1.00 96.25 85 LYS A CA 1
ATOM 694 C C . LYS A 1 85 ? 5.446 -5.615 -10.019 1.00 96.25 85 LYS A C 1
ATOM 696 O O . LYS A 1 85 ? 4.661 -5.689 -9.077 1.00 96.25 85 LYS A O 1
ATOM 701 N N . ASN A 1 86 ? 5.921 -4.460 -10.473 1.00 95.56 86 ASN A N 1
ATOM 702 C CA . ASN A 1 86 ? 5.572 -3.175 -9.881 1.00 95.56 86 ASN A CA 1
ATOM 703 C C . ASN A 1 86 ? 4.086 -2.849 -10.062 1.00 95.56 86 ASN A C 1
ATOM 705 O O . ASN A 1 86 ? 3.462 -2.393 -9.107 1.00 95.56 86 ASN A O 1
ATOM 709 N N . ASP A 1 87 ? 3.503 -3.163 -11.218 1.00 94.56 87 ASP A N 1
ATOM 710 C CA . ASP A 1 87 ? 2.066 -3.011 -11.455 1.00 94.56 87 ASP A CA 1
ATOM 711 C C . ASP A 1 87 ? 1.252 -3.819 -10.438 1.00 94.56 87 ASP A C 1
ATOM 713 O O . ASP A 1 87 ? 0.332 -3.287 -9.814 1.00 94.56 87 ASP A O 1
ATOM 717 N N . ASN A 1 88 ? 1.652 -5.067 -10.173 1.00 96.56 88 ASN A N 1
ATOM 718 C CA . ASN A 1 88 ? 1.024 -5.894 -9.143 1.00 96.56 88 ASN A CA 1
ATOM 719 C C . ASN A 1 88 ? 1.223 -5.338 -7.724 1.00 96.56 88 ASN A C 1
ATOM 721 O O . ASN A 1 88 ? 0.296 -5.369 -6.914 1.00 96.56 88 ASN A O 1
ATOM 725 N N . LEU A 1 89 ? 2.407 -4.801 -7.411 1.00 96.81 89 LEU A N 1
ATOM 726 C CA . LEU A 1 89 ? 2.682 -4.183 -6.109 1.00 96.81 89 LEU A CA 1
ATOM 727 C C . LEU A 1 89 ? 1.860 -2.906 -5.876 1.00 96.81 89 LEU A C 1
ATOM 729 O O . LEU A 1 89 ? 1.572 -2.575 -4.732 1.00 96.81 89 LEU A O 1
ATOM 733 N N . LEU A 1 90 ? 1.439 -2.197 -6.924 1.00 96.56 90 LEU A N 1
ATOM 734 C CA . LEU A 1 90 ? 0.600 -1.002 -6.787 1.00 96.56 90 LEU A CA 1
ATOM 735 C C . LEU A 1 90 ? -0.865 -1.323 -6.447 1.00 96.56 90 LEU A C 1
ATOM 737 O O . LEU A 1 90 ? -1.548 -0.476 -5.863 1.00 96.56 90 LEU A O 1
ATOM 741 N N . ILE A 1 91 ? -1.351 -2.529 -6.769 1.00 96.31 91 ILE A N 1
ATOM 742 C CA . ILE A 1 91 ? -2.769 -2.917 -6.647 1.00 96.31 91 ILE A CA 1
ATOM 743 C C . ILE A 1 91 ? -3.357 -2.637 -5.247 1.00 96.31 91 ILE A C 1
ATOM 745 O O . ILE A 1 91 ? -4.408 -1.991 -5.177 1.00 96.31 91 ILE A O 1
ATOM 749 N N . PRO A 1 92 ? -2.718 -3.018 -4.121 1.00 96.31 92 PRO A N 1
ATOM 750 C CA . PRO A 1 92 ? -3.292 -2.771 -2.794 1.00 96.31 92 PRO A CA 1
ATOM 751 C C . PRO A 1 92 ? -3.490 -1.280 -2.477 1.00 96.31 92 PRO A C 1
ATOM 753 O O . PRO A 1 92 ? -4.493 -0.898 -1.870 1.00 96.31 92 PRO A O 1
ATOM 756 N N . TYR A 1 93 ? -2.588 -0.408 -2.943 1.00 96.38 93 TYR A N 1
ATOM 757 C CA . TYR A 1 93 ? -2.747 1.043 -2.794 1.00 96.38 93 TYR A CA 1
ATOM 758 C C . TYR A 1 93 ? -3.818 1.624 -3.723 1.00 96.38 93 TYR A C 1
ATOM 760 O O . TYR A 1 93 ? -4.462 2.609 -3.357 1.00 96.38 93 TYR A O 1
ATOM 768 N N . ILE A 1 94 ? -4.057 1.018 -4.891 1.00 95.81 94 ILE A N 1
ATOM 769 C CA . ILE A 1 94 ? -5.164 1.404 -5.780 1.00 95.81 94 ILE A CA 1
ATOM 770 C C . ILE A 1 94 ? -6.513 1.145 -5.097 1.00 95.81 94 ILE A C 1
ATOM 772 O O . ILE A 1 94 ? -7.404 1.993 -5.180 1.00 95.81 94 ILE A O 1
ATOM 776 N N . TYR A 1 95 ? -6.665 0.034 -4.369 1.00 95.94 95 TYR A N 1
ATOM 777 C CA . TYR A 1 95 ? -7.889 -0.230 -3.604 1.00 95.94 95 TYR A CA 1
ATOM 778 C C . TYR A 1 95 ? -8.114 0.793 -2.486 1.00 95.94 95 TYR A C 1
ATOM 780 O O . TYR A 1 95 ? -9.221 1.318 -2.366 1.00 95.94 95 TYR A O 1
ATOM 788 N N . LEU A 1 96 ? -7.066 1.165 -1.742 1.00 94.44 96 LEU A N 1
ATOM 789 C CA . LEU A 1 96 ? -7.156 2.244 -0.750 1.00 94.44 96 LEU A CA 1
ATOM 790 C C . LEU A 1 96 ? -7.550 3.581 -1.389 1.00 94.44 96 LEU A C 1
ATOM 792 O O . LEU A 1 96 ? -8.445 4.265 -0.898 1.00 94.44 96 LEU A O 1
ATOM 796 N N . LEU A 1 97 ? -6.913 3.947 -2.504 1.00 94.75 97 LEU A N 1
ATOM 797 C CA . LEU A 1 97 ? -7.222 5.169 -3.249 1.00 94.75 97 LEU A CA 1
ATOM 798 C C . LEU A 1 97 ? -8.677 5.209 -3.708 1.00 94.75 97 LEU A C 1
ATOM 800 O O . LEU A 1 97 ? -9.349 6.225 -3.529 1.00 94.75 97 LEU A O 1
ATOM 804 N N . ARG A 1 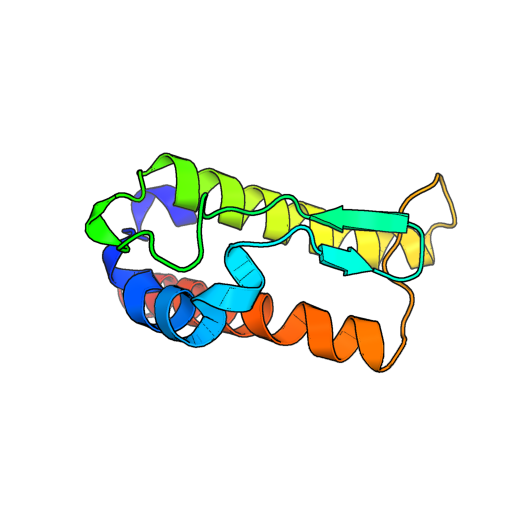98 ? -9.166 4.100 -4.270 1.00 94.62 98 ARG A N 1
ATOM 805 C CA . ARG A 1 98 ? -10.560 3.951 -4.679 1.00 94.62 98 ARG A CA 1
ATOM 806 C C . ARG A 1 98 ? -11.495 4.170 -3.494 1.00 94.62 98 ARG A C 1
ATOM 808 O O . ARG A 1 98 ? -12.414 4.976 -3.606 1.00 94.62 98 ARG A O 1
ATOM 815 N N . ARG A 1 99 ? -11.237 3.516 -2.360 1.00 93.56 99 ARG A N 1
ATOM 816 C CA . ARG A 1 99 ? -12.082 3.632 -1.168 1.00 93.56 99 ARG A CA 1
ATOM 817 C C . ARG A 1 99 ? -12.121 5.055 -0.611 1.00 93.56 99 ARG A C 1
ATOM 819 O O . ARG A 1 99 ? -13.192 5.569 -0.296 1.00 93.56 99 ARG A O 1
ATOM 826 N N . ILE A 1 100 ? -10.962 5.709 -0.538 1.00 93.19 100 ILE A N 1
ATOM 827 C CA . ILE A 1 100 ? -10.841 7.111 -0.118 1.00 93.19 100 ILE A CA 1
ATOM 828 C C . ILE A 1 100 ? -11.631 8.025 -1.063 1.00 93.19 100 ILE A C 1
ATOM 830 O O . ILE A 1 100 ? -12.363 8.900 -0.604 1.00 93.19 100 ILE A O 1
ATOM 834 N N . ALA A 1 101 ? -11.500 7.826 -2.377 1.00 92.62 101 ALA A N 1
ATOM 835 C CA . ALA A 1 101 ? -12.209 8.623 -3.371 1.00 92.62 101 ALA A CA 1
ATOM 836 C C . ALA A 1 101 ? -13.730 8.433 -3.276 1.00 92.62 101 ALA A C 1
ATOM 838 O O . ALA A 1 101 ? -14.456 9.423 -3.252 1.00 92.62 101 ALA A O 1
ATOM 839 N N . GLU A 1 102 ? -14.204 7.188 -3.160 1.00 91.44 102 GLU A N 1
ATOM 840 C CA . GLU A 1 102 ? -15.624 6.871 -2.957 1.00 91.44 102 GLU A CA 1
ATOM 841 C C . GLU A 1 102 ? -16.181 7.610 -1.738 1.00 91.44 102 GLU A C 1
ATOM 843 O O . GLU A 1 102 ? -17.212 8.272 -1.833 1.00 91.44 102 GLU A O 1
ATOM 848 N N . LYS A 1 103 ? -15.466 7.564 -0.611 1.00 90.06 103 LYS A N 1
ATOM 849 C CA . LYS A 1 103 ? -15.879 8.230 0.625 1.00 90.06 103 LYS A CA 1
ATOM 850 C C . LYS A 1 103 ? -15.929 9.745 0.497 1.00 90.06 103 LYS A C 1
ATOM 852 O O . LYS A 1 103 ? -16.931 10.343 0.855 1.00 90.06 103 LYS A O 1
ATOM 857 N N . ILE A 1 104 ? -14.905 10.370 -0.079 1.00 89.19 104 ILE A N 1
ATOM 858 C CA . ILE A 1 104 ? -14.880 11.831 -0.262 1.00 89.19 104 ILE A CA 1
ATOM 859 C C . ILE A 1 104 ? -15.985 12.310 -1.216 1.00 89.19 104 ILE A C 1
ATOM 861 O O . ILE A 1 104 ? -16.488 13.420 -1.055 1.00 89.19 104 ILE A O 1
ATOM 865 N N . VAL A 1 105 ? -16.327 11.513 -2.231 1.00 88.06 105 VAL A N 1
ATOM 866 C CA . VAL A 1 105 ? -17.357 11.870 -3.217 1.00 88.06 105 VAL A CA 1
ATOM 867 C C . VAL A 1 105 ? -18.769 11.652 -2.672 1.00 88.06 105 VAL A C 1
ATOM 869 O O . VAL A 1 105 ? -19.642 12.452 -2.989 1.00 88.06 105 VAL A O 1
ATOM 872 N N . ILE A 1 106 ? -18.998 10.594 -1.886 1.00 80.88 106 ILE A N 1
ATOM 873 C CA . ILE A 1 106 ? -20.328 10.224 -1.371 1.00 80.88 106 ILE A CA 1
ATOM 874 C C . ILE A 1 106 ? -20.659 10.926 -0.045 1.00 80.88 106 ILE A C 1
ATOM 876 O O . ILE A 1 106 ? -21.799 11.335 0.133 1.00 80.88 106 ILE A O 1
ATOM 880 N N . ASP A 1 107 ? -19.695 11.089 0.871 1.00 65.19 107 ASP A N 1
ATOM 881 C CA . ASP A 1 107 ? -19.886 11.809 2.150 1.00 65.19 107 ASP A CA 1
ATOM 882 C C . ASP A 1 107 ? -19.744 13.345 1.992 1.00 65.19 107 ASP A C 1
ATOM 884 O O . ASP A 1 107 ? -19.463 14.060 2.959 1.00 65.19 107 ASP A O 1
ATOM 888 N N . ARG A 1 108 ? -19.920 13.860 0.768 1.00 52.81 108 ARG A N 1
ATOM 889 C CA . ARG A 1 108 ? -20.062 15.288 0.446 1.00 52.81 108 ARG A CA 1
ATOM 890 C C . ARG A 1 108 ? -21.522 15.628 0.188 1.00 52.81 108 ARG A C 1
ATOM 892 O O . ARG A 1 108 ? -21.940 16.700 0.678 1.00 52.81 108 ARG A O 1
#

Radius of gyration: 14.29 Å; Cα contacts (8 Å, |Δi|>4): 115; chains: 1; bounding box: 38×29×34 Å

Sequence (108 aa):
MLINEHIKLVDLKLELENNTDYFSRTIEFDGGFTIEPIMKDSITSIEQLTENTIKSIKENIVNIRNSLVHLREYRENKVILPTDKNDNLLIPYIYLLRRIAEKIVIDR